Protein AF-A0A090MQ95-F1 (afdb_monomer)

Organism: Afipia felis (NCBI:txid1035)

Radius of gyration: 29.06 Å; Cα contacts (8 Å, |Δi|>4): 8; chains: 1; bounding box: 49×35×88 Å

Secondary structure (DSSP, 8-state):
----TTSPPPPPPPBTTB--HHHHHHHHHHHHS-SS-PPTT---------S-TTTSTTGGGGGGS-------------

Foldseek 3Di:
DPPVVPD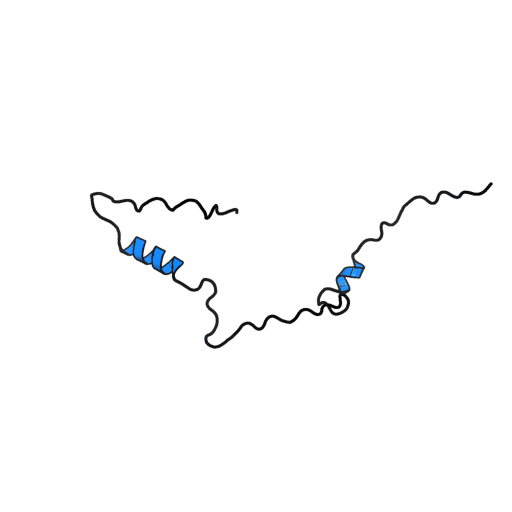DDDDADQDPNDHDVVVVVVVVVVVPDDPDDDDPPDDDDDDPADPDCCPGPCNVCVVVPDPPPDDDDDDDDD

Solvent-accessible surface area (backbone atoms only — not comparable to full-atom values): 5726 Å² total; per-residue (Å²): 132,89,72,75,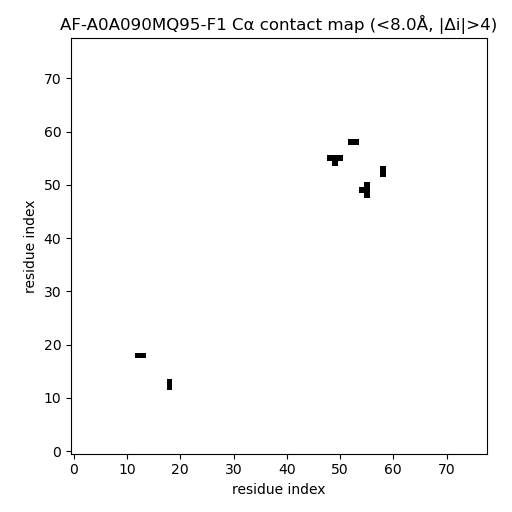84,83,66,79,79,79,79,86,78,68,58,94,89,42,71,67,62,68,61,54,51,48,53,54,47,64,69,70,50,72,93,72,78,67,65,84,96,60,79,86,75,79,79,82,78,61,92,48,68,80,73,35,99,61,36,77,57,62,80,69,63,75,71,84,86,79,76,85,86,80,86,85,76,134

Structure (mmCIF, N/CA/C/O backbone):
data_AF-A0A090MQ95-F1
#
_entry.id   AF-A0A090MQ95-F1
#
loop_
_atom_site.group_PDB
_atom_site.id
_atom_site.type_symbol
_atom_site.label_atom_id
_atom_site.label_alt_id
_atom_site.label_comp_id
_atom_site.label_asym_id
_atom_site.label_entity_id
_atom_site.label_seq_id
_atom_site.pdbx_PDB_ins_code
_atom_site.Cartn_x
_atom_site.Cartn_y
_atom_site.Cartn_z
_atom_site.occupancy
_atom_site.B_iso_or_equiv
_atom_site.auth_seq_id
_atom_site.auth_comp_id
_atom_site.auth_asym_id
_atom_site.auth_atom_id
_atom_site.pdbx_PDB_model_num
ATOM 1 N N . MET A 1 1 ? 7.054 6.299 12.741 1.00 41.16 1 MET A N 1
ATOM 2 C CA . MET A 1 1 ? 8.064 6.460 11.685 1.00 41.16 1 MET A CA 1
ATOM 3 C C . MET A 1 1 ? 7.522 7.567 10.828 1.00 41.16 1 MET A C 1
ATOM 5 O O . MET A 1 1 ? 6.557 7.331 10.113 1.00 41.16 1 MET A O 1
ATOM 9 N N . ASP A 1 2 ? 8.021 8.774 11.048 1.00 46.75 2 ASP A N 1
ATOM 10 C CA . ASP A 1 2 ? 7.717 9.916 10.199 1.00 46.75 2 ASP A CA 1
ATOM 11 C C . ASP A 1 2 ? 8.383 9.613 8.854 1.00 46.75 2 ASP A C 1
ATOM 13 O O . ASP A 1 2 ? 9.605 9.576 8.744 1.00 46.75 2 ASP A O 1
ATOM 17 N N . ILE A 1 3 ? 7.572 9.181 7.890 1.00 58.81 3 ILE A N 1
ATOM 18 C CA . ILE A 1 3 ? 7.988 9.066 6.497 1.00 58.81 3 ILE A CA 1
ATOM 19 C C . ILE A 1 3 ? 7.842 10.489 5.979 1.00 58.81 3 ILE A C 1
ATOM 21 O O . ILE A 1 3 ? 6.716 10.952 5.798 1.00 58.81 3 ILE A O 1
ATOM 25 N N . ASP A 1 4 ? 8.956 11.202 5.860 1.00 56.94 4 ASP A N 1
ATOM 26 C CA . ASP A 1 4 ? 9.015 12.557 5.317 1.00 56.94 4 ASP A CA 1
ATOM 27 C C . ASP A 1 4 ? 8.534 12.530 3.849 1.00 56.94 4 ASP A C 1
ATOM 29 O O . ASP A 1 4 ? 9.310 12.358 2.919 1.00 56.94 4 ASP A O 1
A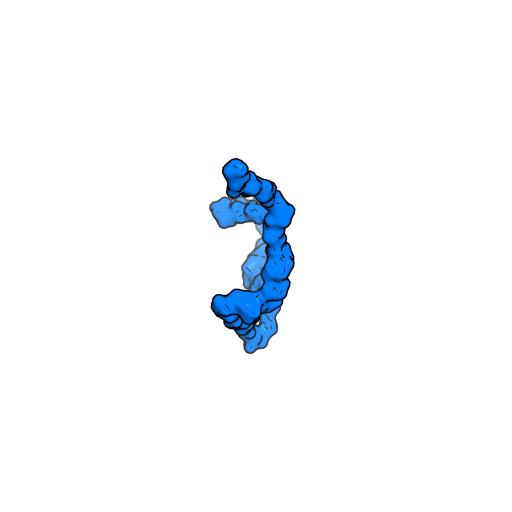TOM 33 N N . GLY A 1 5 ? 7.216 12.619 3.638 1.00 60.50 5 GLY A N 1
ATOM 34 C CA . GLY A 1 5 ? 6.546 12.433 2.341 1.00 60.50 5 GLY A CA 1
ATOM 35 C C . GLY A 1 5 ? 6.591 13.636 1.394 1.00 60.50 5 GLY A C 1
ATOM 36 O O . GLY A 1 5 ? 5.847 13.651 0.418 1.00 60.50 5 GLY A O 1
ATOM 37 N N . ASP A 1 6 ? 7.415 14.639 1.697 1.00 68.75 6 ASP A N 1
ATOM 38 C CA . ASP A 1 6 ? 7.595 15.849 0.880 1.00 68.75 6 ASP A CA 1
ATOM 39 C C . ASP A 1 6 ? 8.936 15.871 0.124 1.00 68.75 6 ASP A C 1
ATOM 41 O O . ASP A 1 6 ? 9.163 16.766 -0.696 1.00 68.75 6 ASP A O 1
ATOM 45 N N . GLU A 1 7 ? 9.841 14.914 0.367 1.00 80.25 7 GLU A N 1
ATOM 46 C CA . GLU A 1 7 ? 11.068 14.804 -0.426 1.00 80.25 7 GLU A CA 1
ATOM 47 C C . GLU A 1 7 ? 10.768 14.059 -1.739 1.00 80.25 7 GLU A C 1
ATOM 49 O O . GLU A 1 7 ? 10.178 12.978 -1.703 1.00 80.25 7 GLU A O 1
ATOM 54 N N . PRO A 1 8 ? 11.117 14.624 -2.913 1.00 79.62 8 PRO A N 1
ATOM 55 C CA . PRO A 1 8 ? 10.900 13.937 -4.176 1.00 79.62 8 PRO A CA 1
ATOM 56 C C . PRO A 1 8 ? 11.765 12.679 -4.245 1.00 79.62 8 PRO A C 1
ATOM 58 O O . PRO A 1 8 ? 12.954 12.724 -3.919 1.00 79.62 8 PRO A O 1
ATOM 61 N N . ASP A 1 9 ? 11.180 11.586 -4.736 1.00 80.12 9 ASP A N 1
ATOM 62 C CA . ASP A 1 9 ? 11.917 10.345 -4.944 1.00 80.12 9 ASP A CA 1
ATOM 63 C C . ASP A 1 9 ? 13.145 10.583 -5.841 1.00 80.12 9 ASP A C 1
ATOM 65 O O . ASP A 1 9 ? 13.081 11.349 -6.819 1.00 80.12 9 ASP A O 1
ATOM 69 N N . PRO A 1 10 ? 14.286 9.942 -5.530 1.00 85.81 10 PRO A N 1
ATOM 70 C CA . PRO A 1 10 ? 15.444 9.996 -6.404 1.00 85.81 10 PRO A CA 1
ATOM 71 C C . PRO A 1 10 ? 15.092 9.419 -7.786 1.00 85.81 10 PRO A C 1
ATOM 73 O O . PRO A 1 10 ? 14.257 8.523 -7.895 1.00 85.81 10 PRO A O 1
ATOM 76 N N . PRO A 1 11 ? 15.735 9.900 -8.866 1.00 85.88 11 PRO A N 1
ATOM 77 C CA . PRO A 1 11 ? 15.485 9.372 -10.198 1.00 85.88 11 PRO A CA 1
ATOM 78 C C . PRO A 1 11 ? 15.910 7.905 -10.309 1.00 85.88 11 PRO A C 1
ATOM 80 O O . PRO A 1 11 ? 16.903 7.485 -9.710 1.00 85.88 11 PRO A O 1
ATOM 83 N N . GLU A 1 12 ? 15.213 7.167 -11.171 1.00 84.88 12 GLU A N 1
ATOM 84 C CA . GLU A 1 12 ? 15.557 5.785 -11.497 1.00 84.88 12 GLU A CA 1
ATOM 85 C C . GLU A 1 12 ? 16.993 5.646 -12.013 1.00 84.88 12 GLU A C 1
ATOM 87 O O . GLU A 1 12 ? 17.461 6.407 -12.871 1.00 84.88 12 GLU A O 1
ATOM 92 N N . ILE A 1 13 ? 17.699 4.633 -11.509 1.00 89.25 13 ILE A N 1
ATOM 93 C CA . ILE A 1 13 ? 19.095 4.389 -11.873 1.00 89.25 13 ILE A CA 1
ATOM 94 C C . ILE A 1 13 ? 19.157 3.776 -13.275 1.00 89.25 13 ILE A C 1
ATOM 96 O O . ILE A 1 13 ? 18.685 2.667 -13.518 1.00 89.25 13 ILE A O 1
ATOM 100 N N . ILE A 1 14 ? 19.835 4.465 -14.194 1.00 92.69 14 ILE A N 1
ATOM 101 C CA . ILE A 1 14 ? 20.137 3.947 -15.532 1.00 92.69 14 ILE A CA 1
ATOM 102 C C . ILE A 1 14 ? 21.499 3.250 -15.501 1.00 92.69 14 ILE A C 1
ATOM 104 O O . ILE A 1 14 ? 22.536 3.893 -15.313 1.00 92.69 14 ILE A O 1
ATOM 108 N N . VAL A 1 15 ? 21.521 1.941 -15.751 1.00 93.06 15 VAL A N 1
ATOM 109 C CA . VAL A 1 15 ? 22.758 1.147 -15.792 1.00 93.06 15 VAL A CA 1
ATOM 110 C C . VAL A 1 15 ? 23.100 0.843 -17.246 1.00 93.06 15 VAL A C 1
ATOM 112 O O . VAL A 1 15 ? 22.342 0.180 -17.948 1.00 93.06 15 VAL A O 1
ATOM 115 N N . ASN A 1 16 ? 24.250 1.335 -17.720 1.00 95.38 16 ASN A N 1
ATOM 116 C CA . ASN A 1 16 ? 24.721 1.145 -19.102 1.00 95.38 16 ASN A CA 1
ATOM 117 C C . ASN A 1 16 ? 23.703 1.571 -20.182 1.00 95.38 16 ASN A C 1
ATOM 119 O O . ASN A 1 16 ? 23.623 0.959 -21.244 1.00 95.38 16 ASN A O 1
ATOM 123 N N . GLY A 1 17 ? 22.912 2.615 -19.913 1.00 95.00 17 GLY A N 1
ATOM 124 C CA . GLY A 1 17 ? 21.887 3.103 -20.843 1.00 95.00 17 GLY A CA 1
ATOM 125 C C . GLY A 1 17 ? 20.609 2.257 -20.895 1.00 95.00 17 GLY A C 1
ATOM 126 O O . GLY A 1 17 ? 19.789 2.476 -21.782 1.00 95.00 17 GLY A O 1
ATOM 127 N N . ALA A 1 18 ? 20.431 1.308 -19.973 1.00 95.00 18 ALA A N 1
ATOM 128 C CA . ALA A 1 18 ? 19.243 0.468 -19.866 1.00 95.00 18 ALA A CA 1
ATOM 129 C C . ALA A 1 18 ? 18.542 0.645 -18.509 1.00 95.00 18 ALA A C 1
ATOM 131 O O . ALA A 1 18 ? 19.161 1.048 -17.522 1.00 95.00 18 ALA A O 1
ATOM 132 N N . ILE A 1 19 ? 17.247 0.321 -18.486 1.00 91.56 19 ILE A N 1
ATOM 133 C CA . ILE A 1 19 ? 16.381 0.317 -17.299 1.00 91.56 19 ILE A CA 1
ATOM 134 C C . ILE A 1 19 ? 15.685 -1.047 -17.226 1.00 91.56 19 ILE A C 1
ATOM 136 O O . ILE A 1 19 ? 15.277 -1.587 -18.259 1.00 91.56 19 ILE A O 1
ATOM 140 N N . ASP A 1 20 ? 15.535 -1.593 -16.019 1.00 93.44 20 ASP A N 1
ATOM 141 C CA . ASP A 1 20 ? 14.717 -2.783 -15.782 1.00 93.44 20 ASP A CA 1
ATOM 142 C C . ASP A 1 20 ? 13.232 -2.397 -15.702 1.00 93.44 20 ASP A C 1
ATOM 144 O O . ASP A 1 20 ? 12.745 -1.863 -14.707 1.00 93.44 20 ASP A O 1
ATOM 148 N N . LEU A 1 21 ? 12.496 -2.678 -16.775 1.00 94.19 21 LEU A N 1
ATOM 149 C CA . LEU A 1 21 ? 11.064 -2.388 -16.844 1.00 94.19 21 LEU A CA 1
ATOM 150 C C . LEU A 1 21 ? 10.223 -3.273 -15.914 1.00 94.19 21 LEU A C 1
ATOM 152 O O . LEU A 1 21 ? 9.114 -2.880 -15.561 1.00 94.19 21 LEU A O 1
ATOM 156 N N . GLY A 1 22 ? 10.704 -4.461 -15.538 1.00 94.69 22 GLY A N 1
ATOM 157 C CA . GLY A 1 22 ? 9.988 -5.364 -14.637 1.00 94.69 22 GLY A CA 1
ATOM 158 C C . GLY A 1 22 ? 9.996 -4.856 -13.198 1.00 94.69 22 GLY A C 1
ATOM 159 O O . GLY A 1 22 ? 8.960 -4.895 -12.528 1.00 94.69 22 GLY A O 1
ATOM 160 N N . TRP A 1 23 ? 11.139 -4.325 -12.758 1.00 92.19 23 TRP A N 1
ATOM 161 C CA . TRP A 1 23 ? 11.259 -3.625 -11.477 1.00 92.19 23 TRP A CA 1
ATOM 162 C C . TRP A 1 23 ? 10.291 -2.436 -11.412 1.00 92.19 23 TRP A C 1
ATOM 164 O O . TRP A 1 23 ? 9.384 -2.430 -10.579 1.00 92.19 23 TRP A O 1
ATOM 174 N N . LEU A 1 24 ? 10.373 -1.532 -12.395 1.00 91.19 24 LEU A N 1
ATOM 175 C CA . LEU A 1 24 ? 9.516 -0.346 -12.477 1.00 91.19 24 LEU A CA 1
ATOM 176 C C . LEU A 1 24 ? 8.019 -0.698 -12.529 1.00 91.19 24 LEU A C 1
ATOM 178 O O . LEU A 1 24 ? 7.188 -0.078 -11.865 1.00 91.19 24 LEU A O 1
ATOM 182 N N . ALA A 1 25 ? 7.650 -1.718 -13.310 1.00 94.94 25 ALA A N 1
ATOM 183 C CA . ALA A 1 25 ? 6.266 -2.177 -13.383 1.00 94.94 25 ALA A CA 1
ATOM 184 C C . ALA A 1 25 ? 5.756 -2.699 -12.030 1.00 94.94 25 ALA A C 1
ATOM 186 O O . ALA A 1 25 ? 4.579 -2.526 -11.714 1.00 94.94 25 ALA A O 1
ATOM 187 N N . THR A 1 26 ? 6.626 -3.318 -11.229 1.00 95.06 26 THR A N 1
ATOM 188 C CA . THR A 1 26 ? 6.273 -3.842 -9.904 1.00 95.06 26 THR A CA 1
ATOM 189 C C . THR A 1 26 ? 6.034 -2.712 -8.906 1.00 95.06 26 THR A C 1
ATOM 191 O O . THR A 1 26 ? 5.056 -2.764 -8.162 1.00 95.06 26 THR A O 1
ATOM 194 N N . GLU A 1 27 ? 6.868 -1.673 -8.918 1.00 91.44 27 GLU A N 1
ATOM 195 C CA . GLU A 1 27 ? 6.695 -0.495 -8.057 1.00 91.44 27 GLU A CA 1
ATOM 196 C C . GLU A 1 27 ? 5.401 0.247 -8.381 1.00 91.44 27 GLU A C 1
ATOM 198 O O . GLU A 1 27 ? 4.580 0.497 -7.496 1.00 91.44 27 GLU A O 1
ATOM 203 N N . MET A 1 28 ? 5.150 0.501 -9.667 1.00 92.81 28 MET A N 1
ATOM 204 C CA . MET A 1 28 ? 3.912 1.150 -10.099 1.00 92.81 28 MET A CA 1
ATOM 205 C C . MET A 1 28 ? 2.673 0.309 -9.787 1.00 92.81 28 MET A C 1
ATOM 207 O O . MET A 1 28 ? 1.632 0.858 -9.423 1.00 92.81 28 MET A O 1
ATOM 211 N N . LEU A 1 29 ? 2.771 -1.018 -9.892 1.00 94.25 29 LEU A N 1
ATOM 212 C CA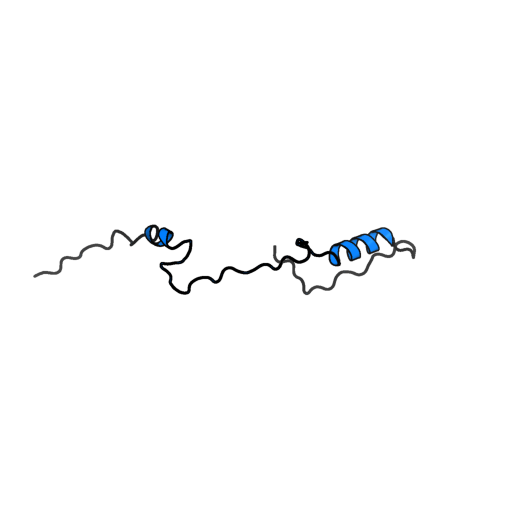 . LEU A 1 29 ? 1.702 -1.916 -9.466 1.00 94.25 29 LEU A CA 1
ATOM 213 C C . LEU A 1 29 ? 1.459 -1.801 -7.957 1.00 94.25 29 LEU A C 1
ATOM 215 O O . LEU A 1 29 ? 0.310 -1.677 -7.544 1.00 94.25 29 LEU A O 1
ATOM 219 N N . PHE A 1 30 ? 2.514 -1.818 -7.144 1.00 91.00 30 PHE A N 1
ATOM 220 C CA . PHE A 1 30 ? 2.405 -1.723 -5.689 1.00 91.00 30 PHE A CA 1
ATOM 221 C C . PHE A 1 30 ? 1.786 -0.396 -5.228 1.00 91.00 30 PHE A C 1
ATOM 223 O O . PHE A 1 30 ? 0.985 -0.386 -4.297 1.00 91.00 30 PHE A O 1
ATOM 230 N N . LEU A 1 31 ? 2.095 0.711 -5.905 1.00 89.94 31 LEU A N 1
ATOM 231 C CA . LEU A 1 31 ? 1.483 2.015 -5.630 1.00 89.94 31 LEU A CA 1
ATOM 232 C C . LEU A 1 31 ? 0.040 2.124 -6.144 1.00 89.94 31 LEU A C 1
ATOM 234 O O . LEU A 1 31 ? -0.764 2.866 -5.584 1.00 89.94 31 LEU A O 1
ATOM 238 N N . GLY A 1 32 ? -0.289 1.410 -7.222 1.00 91.31 32 GLY A N 1
ATOM 239 C CA . GLY A 1 32 ? -1.599 1.476 -7.867 1.00 91.31 32 GLY A CA 1
ATOM 240 C C . GLY A 1 32 ? -2.675 0.579 -7.250 1.00 91.31 32 GLY A C 1
ATOM 241 O O . GLY A 1 32 ? -3.850 0.733 -7.591 1.00 91.31 32 GLY A O 1
ATOM 242 N N . ILE A 1 33 ? -2.312 -0.372 -6.384 1.00 92.25 33 ILE A N 1
ATOM 243 C CA . ILE A 1 33 ? -3.288 -1.250 -5.725 1.00 92.25 33 ILE A CA 1
ATOM 244 C C . ILE A 1 33 ? -4.009 -0.535 -4.578 1.00 92.25 33 ILE A C 1
ATOM 246 O O . ILE A 1 33 ? -3.442 0.300 -3.880 1.00 92.25 33 ILE A O 1
ATOM 250 N N . ASP A 1 34 ? -5.270 -0.912 -4.347 1.00 89.06 34 ASP A N 1
ATOM 251 C CA . ASP A 1 34 ? -5.980 -0.540 -3.122 1.00 89.06 34 ASP A CA 1
ATOM 252 C C . ASP A 1 34 ? -5.221 -1.131 -1.916 1.00 89.06 34 ASP A C 1
ATOM 254 O O . ASP A 1 34 ? -5.086 -2.358 -1.848 1.00 89.06 34 ASP A O 1
ATOM 258 N N . P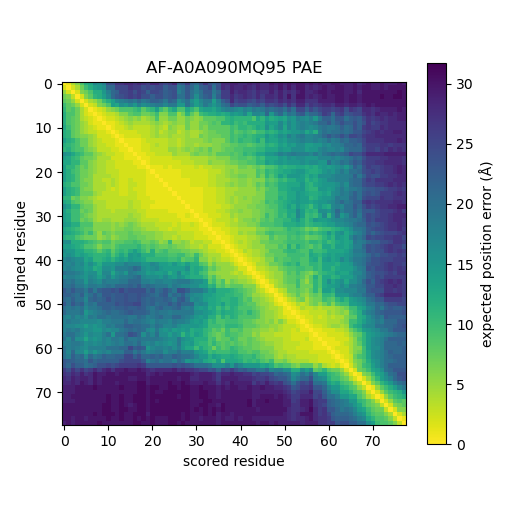RO A 1 35 ? -4.718 -0.310 -0.970 1.00 87.75 35 PRO A N 1
ATOM 259 C CA . PRO A 1 35 ? -3.977 -0.810 0.187 1.00 87.75 35 PRO A CA 1
ATOM 260 C C . PRO A 1 35 ? -4.851 -1.645 1.133 1.00 87.75 35 PRO A C 1
ATOM 262 O O . PRO A 1 35 ? -4.330 -2.449 1.908 1.00 87.75 35 PRO A O 1
ATOM 265 N N . TY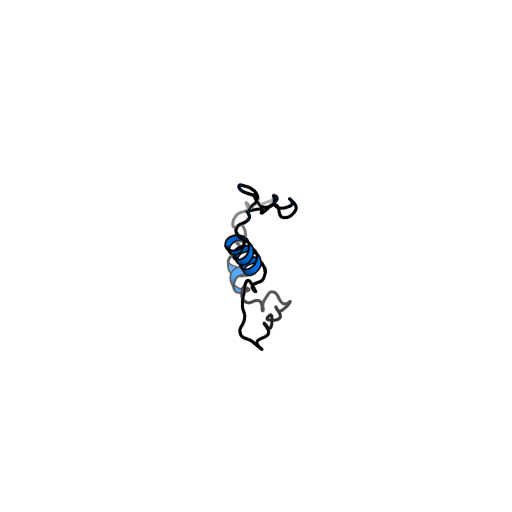R A 1 36 ? -6.176 -1.479 1.074 1.00 86.75 36 TYR A N 1
ATOM 266 C CA . TYR A 1 36 ? -7.135 -2.188 1.916 1.00 86.75 36 TYR A CA 1
ATOM 267 C C . TYR A 1 36 ? -8.300 -2.713 1.073 1.00 86.75 36 TYR A C 1
ATOM 269 O O . TYR A 1 36 ? -9.435 -2.260 1.265 1.00 86.75 36 TYR A O 1
ATOM 277 N N . PRO A 1 37 ? -8.052 -3.691 0.179 1.00 88.25 37 PRO A N 1
ATOM 278 C CA . PRO A 1 37 ? -9.049 -4.155 -0.772 1.00 88.25 37 PRO A CA 1
ATOM 279 C C . PRO A 1 37 ? -10.269 -4.690 -0.025 1.00 88.25 37 PRO A C 1
ATOM 281 O O . PRO A 1 37 ? -10.205 -5.685 0.706 1.00 88.25 37 PRO A O 1
ATOM 284 N N . ARG A 1 38 ? -11.401 -4.003 -0.186 1.00 87.06 38 ARG A N 1
ATOM 285 C CA . ARG A 1 38 ? -12.672 -4.392 0.434 1.00 87.06 38 ARG A CA 1
ATOM 286 C C . ARG A 1 38 ? -13.462 -5.289 -0.502 1.00 87.06 38 ARG A C 1
ATOM 288 O O . ARG A 1 38 ? -13.277 -5.285 -1.717 1.00 87.06 38 ARG A O 1
ATOM 295 N N . LYS A 1 39 ? -14.385 -6.060 0.072 1.00 89.38 39 LYS A N 1
ATOM 296 C CA . LYS A 1 39 ? -15.353 -6.812 -0.725 1.00 89.38 39 LYS A CA 1
ATOM 297 C C . LYS A 1 39 ? -16.130 -5.831 -1.610 1.00 89.38 39 LYS A C 1
ATOM 299 O O . LYS A 1 39 ? -16.623 -4.821 -1.109 1.00 89.38 39 LYS A O 1
ATOM 304 N N . ALA A 1 40 ? -16.247 -6.155 -2.897 1.00 87.81 40 ALA A N 1
ATOM 305 C CA . ALA A 1 40 ? -17.048 -5.380 -3.834 1.00 87.81 40 ALA A CA 1
ATOM 306 C C . ALA A 1 40 ? -18.472 -5.176 -3.291 1.00 87.81 40 ALA A C 1
ATOM 308 O O . ALA A 1 40 ? -19.022 -6.054 -2.617 1.00 87.81 40 ALA A O 1
ATOM 309 N N . ASP A 1 41 ? -19.027 -3.996 -3.561 1.00 86.88 41 ASP A N 1
ATOM 310 C CA . ASP A 1 41 ? -20.381 -3.588 -3.172 1.00 86.88 41 ASP A CA 1
ATOM 311 C C . ASP A 1 41 ? -20.637 -3.505 -1.655 1.00 86.88 41 ASP A C 1
ATOM 313 O O . ASP A 1 41 ? -21.781 -3.358 -1.220 1.00 86.88 41 ASP A O 1
ATOM 317 N N . VAL A 1 42 ? -19.588 -3.556 -0.824 1.00 84.88 42 VAL A N 1
ATOM 318 C CA . VAL A 1 42 ? -19.695 -3.359 0.628 1.00 84.88 42 VAL A CA 1
ATOM 319 C C . VAL A 1 42 ? -19.139 -1.993 1.012 1.00 84.88 42 VAL A C 1
ATOM 321 O O . VAL A 1 42 ? -17.932 -1.757 0.999 1.00 84.88 42 VAL A O 1
ATOM 324 N N . ALA A 1 43 ? -20.034 -1.094 1.415 1.00 82.38 43 ALA A N 1
ATOM 325 C CA . ALA A 1 43 ? -19.654 0.157 2.052 1.00 82.38 43 ALA A CA 1
ATOM 326 C C . ALA A 1 43 ? -19.368 -0.073 3.541 1.00 82.38 43 ALA A C 1
ATOM 328 O O . ALA A 1 43 ? -20.086 -0.801 4.226 1.00 82.38 43 ALA A O 1
ATOM 329 N N . PHE A 1 44 ? -18.336 0.588 4.063 1.00 78.81 44 PHE A N 1
ATOM 330 C CA . PHE A 1 44 ? -18.181 0.700 5.509 1.00 78.81 44 PHE A CA 1
ATOM 331 C C . PHE A 1 44 ? -19.166 1.737 6.027 1.00 78.81 44 PHE A C 1
ATOM 333 O O . PHE A 1 44 ? -19.063 2.918 5.702 1.00 78.81 44 PHE A O 1
ATOM 340 N N . THR A 1 45 ? -20.112 1.291 6.841 1.00 82.38 45 THR A N 1
ATOM 341 C CA . THR A 1 45 ? -20.972 2.175 7.619 1.00 82.38 45 THR A CA 1
ATOM 342 C C . THR A 1 45 ? -20.281 2.441 8.944 1.00 82.38 45 THR A C 1
ATOM 344 O O . THR A 1 45 ? -20.237 1.559 9.802 1.00 82.38 45 THR A O 1
ATOM 347 N N . ALA A 1 46 ? -19.721 3.640 9.104 1.00 80.00 46 ALA A N 1
ATOM 348 C CA . ALA A 1 46 ? -19.238 4.070 10.406 1.00 80.00 46 ALA A CA 1
ATOM 349 C C . ALA A 1 46 ? -20.411 4.039 11.392 1.00 80.00 46 ALA A C 1
ATOM 351 O O . ALA A 1 46 ? -21.478 4.593 11.112 1.00 80.00 46 ALA A O 1
ATOM 352 N N . THR A 1 47 ? -20.230 3.370 12.527 1.00 78.00 47 THR A N 1
ATOM 353 C CA . THR A 1 47 ? -21.198 3.443 13.617 1.00 78.00 47 THR A CA 1
ATOM 354 C C . THR A 1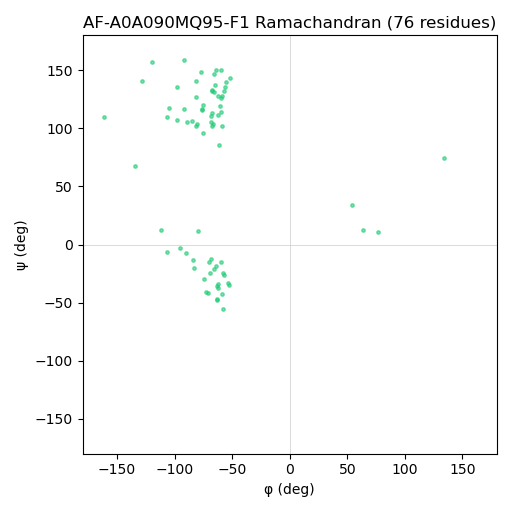 47 ? -21.251 4.892 14.087 1.00 78.00 47 THR A C 1
ATOM 356 O O . THR A 1 47 ? -20.209 5.486 14.359 1.00 78.00 47 THR A O 1
ATOM 359 N N . VAL A 1 48 ? -22.448 5.476 14.152 1.00 77.56 48 VAL A N 1
ATOM 360 C CA . VAL A 1 48 ? -22.622 6.812 14.728 1.00 77.56 48 VAL A CA 1
ATOM 361 C C . VAL A 1 48 ? -22.324 6.695 16.216 1.00 77.56 48 VAL A C 1
ATOM 363 O O . VAL A 1 48 ? -23.046 6.009 16.938 1.00 77.56 48 VAL A O 1
ATOM 366 N N . GLU A 1 49 ? -21.240 7.321 16.659 1.00 75.00 49 GLU A N 1
ATOM 367 C CA . GLU A 1 49 ? -20.963 7.439 18.083 1.00 75.00 49 GLU A CA 1
ATOM 368 C C . GLU A 1 49 ? -22.009 8.355 18.723 1.00 75.00 49 GLU A C 1
ATOM 370 O O . GLU A 1 49 ? -22.333 9.427 18.203 1.00 75.00 49 GLU A O 1
ATOM 375 N N . THR A 1 50 ? -22.579 7.906 19.839 1.00 78.56 50 THR A N 1
ATOM 376 C CA . THR A 1 50 ? -23.531 8.692 20.621 1.00 78.56 50 THR A CA 1
ATOM 377 C C . THR A 1 50 ? -22.797 9.875 21.236 1.00 78.56 50 THR A C 1
ATOM 379 O O . THR A 1 50 ? -21.765 9.686 21.863 1.00 78.56 50 THR A O 1
ATOM 382 N N . SER A 1 51 ? -23.333 11.094 21.143 1.00 79.00 51 SER A N 1
ATOM 383 C CA . SER A 1 51 ? -22.735 12.235 21.853 1.00 79.00 51 SER A CA 1
ATOM 384 C C . SER A 1 51 ? -22.876 12.139 23.377 1.00 79.00 51 SER A C 1
ATOM 386 O O . SER A 1 51 ? -22.278 12.943 24.086 1.00 79.00 51 SER A O 1
ATOM 388 N N . ASP A 1 52 ? -23.707 11.215 23.875 1.00 84.38 52 ASP A N 1
ATOM 389 C CA . ASP A 1 52 ? -23.861 10.940 25.300 1.00 84.38 52 ASP A CA 1
ATOM 390 C C . ASP A 1 52 ? -22.658 10.125 25.824 1.00 84.38 52 ASP A C 1
ATOM 392 O O . ASP A 1 52 ? -22.463 8.978 25.406 1.00 84.38 52 ASP A O 1
ATOM 396 N N . PRO A 1 53 ? -21.854 10.679 26.753 1.00 79.00 53 PRO A N 1
ATOM 397 C CA . PRO A 1 53 ? -20.728 9.982 27.374 1.00 79.00 53 PRO A CA 1
ATOM 398 C C . PRO A 1 53 ? -21.101 8.675 28.083 1.00 79.00 53 PRO A C 1
ATOM 400 O O . PRO A 1 53 ? -20.242 7.803 28.222 1.00 79.00 53 PRO A O 1
ATOM 403 N N . GLU A 1 54 ? -22.342 8.540 28.555 1.00 84.56 54 GLU A N 1
ATOM 404 C CA . GLU A 1 54 ? -22.800 7.359 29.297 1.00 84.56 54 GLU A CA 1
ATOM 405 C C . GLU A 1 54 ? -23.235 6.209 28.367 1.00 84.56 54 GLU A C 1
ATOM 407 O O . GLU A 1 54 ? -23.226 5.052 28.785 1.00 84.56 54 GLU A O 1
ATOM 412 N N . GLU A 1 55 ? -23.548 6.495 27.098 1.00 84.50 55 GLU A N 1
ATOM 413 C CA . GLU A 1 55 ? -23.928 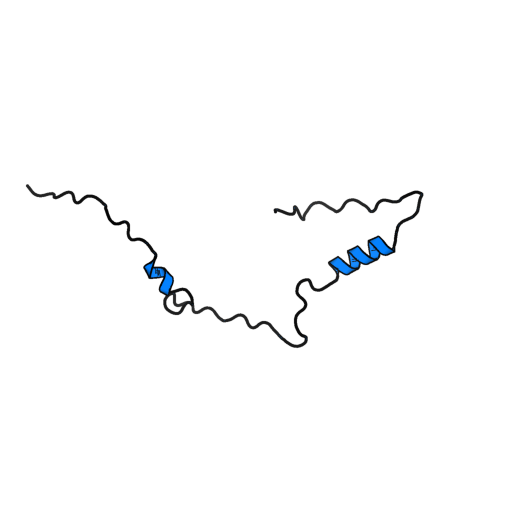5.486 26.091 1.00 84.50 55 GLU A CA 1
ATOM 414 C C . GLU A 1 55 ? -22.746 5.023 25.218 1.00 84.50 55 GLU A C 1
ATOM 416 O O . GLU A 1 55 ? -22.877 4.104 24.405 1.00 84.50 55 GLU A O 1
ATOM 421 N N . HIS A 1 56 ? -21.560 5.606 25.414 1.00 82.56 56 HIS A N 1
ATOM 422 C CA . HIS A 1 56 ? -20.359 5.198 24.693 1.00 82.56 56 HIS A CA 1
ATOM 423 C C . HIS A 1 56 ? -19.916 3.765 25.064 1.00 82.56 56 HIS A C 1
ATOM 425 O O . HIS A 1 56 ? -19.964 3.373 26.234 1.00 82.56 56 HIS A O 1
ATOM 431 N N . PRO A 1 57 ? -19.337 2.998 24.114 1.00 84.81 57 PRO A N 1
ATOM 432 C CA . PRO A 1 57 ? -18.888 1.614 24.333 1.00 84.81 57 PRO A CA 1
ATOM 433 C C . PRO A 1 57 ? -17.824 1.457 25.435 1.00 84.81 57 PRO A C 1
ATOM 435 O O . PRO A 1 57 ? -17.593 0.352 25.922 1.00 84.81 57 PRO A O 1
ATOM 438 N N . PHE A 1 58 ? -17.192 2.557 25.856 1.00 86.25 58 PHE A N 1
ATOM 439 C CA . PHE A 1 58 ? -16.182 2.597 26.913 1.00 86.25 58 PHE A CA 1
ATOM 440 C C . PHE A 1 58 ? -16.632 3.336 28.186 1.00 86.25 58 PHE A C 1
ATOM 442 O O . PHE A 1 58 ? -15.796 3.586 29.056 1.00 86.25 58 PHE A O 1
ATOM 449 N N . ALA A 1 59 ? -17.923 3.656 28.348 1.00 89.06 59 ALA A N 1
ATOM 450 C CA . ALA A 1 59 ? -18.447 4.389 29.511 1.00 89.06 59 ALA A CA 1
ATOM 451 C C . ALA A 1 59 ? -18.042 3.753 30.861 1.00 89.06 59 ALA A C 1
ATOM 453 O O . ALA A 1 59 ? -17.707 4.450 31.822 1.00 89.06 59 ALA A O 1
ATOM 454 N N . ALA A 1 60 ? -17.947 2.418 30.913 1.00 86.75 60 ALA A N 1
ATOM 455 C CA . ALA A 1 60 ? -17.508 1.668 32.092 1.00 86.75 60 ALA A CA 1
ATOM 456 C C . ALA A 1 60 ? -16.095 2.047 32.595 1.00 86.75 60 ALA A C 1
ATOM 458 O O . ALA A 1 60 ? -15.802 1.894 33.784 1.00 86.75 60 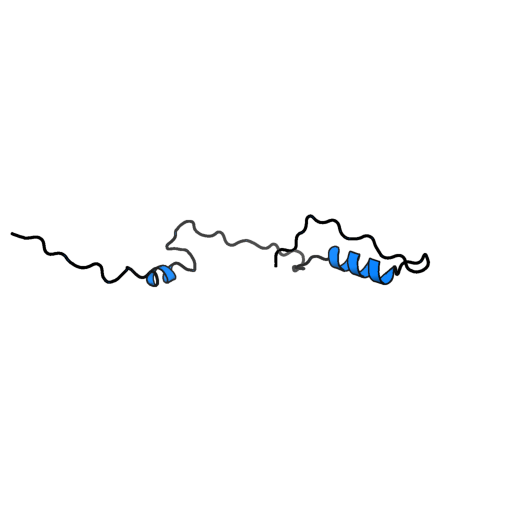ALA A O 1
ATOM 459 N N . LEU A 1 61 ? -15.219 2.583 31.733 1.00 87.44 61 LEU A N 1
ATOM 460 C CA . LEU A 1 61 ? -13.860 2.993 32.109 1.00 87.44 61 LEU A CA 1
ATOM 461 C C . LEU A 1 61 ? -13.831 4.227 33.019 1.00 87.44 61 LEU A C 1
ATOM 463 O O . LEU A 1 61 ? -12.822 4.465 33.684 1.00 87.44 61 LEU A O 1
ATOM 467 N N . LYS A 1 62 ? -14.932 4.981 33.127 1.00 85.12 62 LYS A N 1
ATOM 468 C CA . LYS A 1 62 ? -15.071 6.092 34.083 1.00 85.12 62 LYS A CA 1
ATOM 469 C C . LYS A 1 62 ? -14.761 5.657 35.519 1.00 85.12 62 LYS A C 1
ATOM 471 O O . LYS A 1 62 ? -14.178 6.422 36.281 1.00 85.12 62 LYS A O 1
ATOM 476 N N . ALA A 1 63 ? -15.067 4.406 35.867 1.00 85.69 63 ALA A N 1
ATOM 477 C CA . ALA A 1 63 ? -14.771 3.831 37.178 1.00 85.69 63 ALA A CA 1
ATOM 478 C C . ALA A 1 63 ? -13.263 3.722 37.489 1.00 85.69 63 ALA A C 1
ATOM 480 O O . ALA A 1 63 ? -12.886 3.592 38.653 1.00 85.69 63 ALA A O 1
ATOM 481 N N . LEU A 1 64 ? -12.400 3.773 36.469 1.00 85.00 64 LEU A N 1
ATOM 482 C CA . LEU A 1 64 ? -10.944 3.690 36.608 1.00 85.00 64 LEU A CA 1
ATOM 483 C C . LEU A 1 64 ? -10.277 5.060 36.779 1.00 85.00 64 LEU A C 1
ATOM 485 O O . LEU A 1 64 ? -9.080 5.116 37.070 1.00 85.00 64 LEU A O 1
ATOM 489 N N . GLN A 1 65 ? -11.020 6.163 36.631 1.00 79.50 65 GLN A N 1
ATOM 490 C CA . GLN A 1 65 ? -10.501 7.490 36.950 1.00 79.50 65 GLN A CA 1
ATOM 491 C C . GLN A 1 65 ? -10.277 7.568 38.464 1.00 79.50 65 GLN A C 1
ATOM 493 O O . GLN A 1 65 ? -11.216 7.674 39.255 1.00 79.50 65 GLN A O 1
ATOM 498 N N . GLN A 1 66 ? -9.015 7.469 38.885 1.00 67.00 66 GLN A N 1
ATOM 499 C CA . GLN A 1 66 ? -8.649 7.620 40.287 1.00 67.00 66 GLN A CA 1
ATOM 500 C C . GLN A 1 66 ? -9.008 9.036 40.743 1.00 67.00 66 GLN A C 1
ATOM 502 O O . GLN A 1 66 ? -8.360 10.007 40.358 1.00 67.00 66 GLN A O 1
ATOM 507 N N . VAL A 1 67 ? -10.001 9.163 41.624 1.00 61.28 67 VAL A N 1
ATOM 508 C CA . VAL A 1 67 ? -10.052 10.320 42.521 1.00 61.28 67 VAL A CA 1
ATOM 509 C C . VAL A 1 67 ? -8.756 10.269 43.333 1.00 61.28 67 VAL A C 1
ATOM 511 O O . VAL A 1 67 ? -8.496 9.223 43.939 1.00 61.28 67 VAL A O 1
ATOM 514 N N . PRO A 1 68 ? -7.930 11.331 43.375 1.00 51.72 68 PRO A N 1
ATOM 515 C CA . PRO A 1 68 ? -6.758 11.347 44.235 1.00 51.72 68 PRO A CA 1
ATOM 516 C C . PRO A 1 68 ? -7.226 11.163 45.684 1.00 51.72 68 PRO A C 1
ATOM 518 O O . PRO A 1 68 ? -7.760 12.073 46.320 1.00 51.72 68 PRO A O 1
ATOM 521 N N . LYS A 1 69 ? -7.069 9.949 46.219 1.00 51.72 69 LYS A N 1
ATOM 522 C CA . LYS A 1 69 ? -7.267 9.667 47.639 1.00 51.72 69 LYS A CA 1
ATOM 523 C C . LYS A 1 69 ? -6.060 10.216 48.392 1.00 51.72 69 LYS A C 1
ATOM 525 O O . LYS A 1 69 ? -5.054 9.530 48.520 1.00 51.72 69 LYS A O 1
ATOM 530 N N . GLY A 1 70 ? -6.196 11.434 48.917 1.00 52.44 70 GLY A N 1
ATOM 531 C CA . GLY A 1 70 ? -5.343 11.935 49.998 1.00 52.44 70 GLY A CA 1
ATOM 532 C C . GLY A 1 70 ? -4.794 13.348 49.808 1.00 52.44 70 GLY A C 1
ATOM 533 O O . GLY A 1 70 ? -3.603 13.512 49.583 1.00 52.44 70 GLY A O 1
ATOM 534 N N . GLY A 1 71 ? -5.634 14.372 49.979 1.00 41.34 71 GLY A N 1
ATOM 535 C CA . GLY A 1 71 ? -5.180 15.706 50.394 1.00 41.34 71 GLY A CA 1
ATOM 536 C C . GLY A 1 71 ? -5.391 15.865 51.910 1.00 41.34 71 GLY A C 1
ATOM 537 O O . GLY A 1 71 ? -6.443 15.443 52.400 1.00 41.34 71 GLY A O 1
ATOM 538 N N . PRO A 1 72 ? -4.428 16.402 52.684 1.00 41.34 72 PRO A N 1
ATOM 539 C CA . PRO A 1 72 ? -4.497 16.408 54.144 1.00 41.34 72 PRO A CA 1
ATOM 540 C C . PRO A 1 72 ? -5.652 17.285 54.653 1.00 41.34 72 PRO A C 1
ATOM 542 O O . PRO A 1 72 ? -5.801 18.437 54.251 1.00 41.34 72 PRO A O 1
ATOM 545 N N . LYS A 1 73 ? -6.456 16.744 55.579 1.00 45.03 73 LYS A N 1
ATOM 546 C CA . LYS A 1 73 ? -7.442 17.509 56.356 1.00 45.03 73 LYS A CA 1
ATOM 547 C C . LYS A 1 73 ? -6.698 18.444 57.314 1.00 45.03 73 LYS A C 1
ATOM 549 O O . LYS A 1 73 ? -6.194 17.979 58.332 1.00 45.03 73 LYS A O 1
ATOM 554 N N . SER A 1 74 ? -6.660 19.746 57.033 1.00 42.56 74 SER A N 1
ATOM 555 C CA . SER A 1 74 ? -6.378 20.747 58.065 1.00 42.56 74 SER A CA 1
ATOM 556 C C . SER A 1 74 ? -7.687 21.090 58.783 1.00 42.56 74 SER A C 1
ATOM 558 O O . SER A 1 74 ? -8.590 21.728 58.245 1.00 42.56 74 SER A O 1
ATOM 560 N N . SER A 1 75 ? -7.827 20.606 60.014 1.00 40.50 75 SER A N 1
ATOM 561 C CA . SER A 1 75 ? -8.841 21.087 60.947 1.00 40.50 75 SER A CA 1
ATOM 562 C C . SER A 1 75 ? -8.485 22.516 61.349 1.00 40.50 75 SER A C 1
ATOM 564 O O . SER A 1 75 ? -7.506 22.739 62.058 1.00 40.50 75 SER A O 1
ATOM 566 N N . LYS A 1 76 ? -9.280 23.483 60.893 1.00 41.75 76 LYS A N 1
ATOM 567 C CA . LYS A 1 76 ? -9.300 24.838 61.438 1.00 41.75 76 LYS A CA 1
ATOM 568 C C . LYS A 1 76 ? -10.458 24.921 62.422 1.00 41.75 76 LYS A C 1
ATOM 570 O O . LYS A 1 76 ? -11.608 24.911 61.988 1.00 41.75 76 LYS A O 1
ATOM 575 N N . LYS A 1 77 ? -10.154 24.958 63.719 1.00 36.62 77 LYS A N 1
ATOM 576 C CA . LYS A 1 77 ? -11.047 25.519 64.735 1.00 36.62 77 LYS A CA 1
ATOM 577 C C . LYS A 1 77 ? -10.261 25.830 66.011 1.00 36.62 77 LYS A C 1
ATOM 579 O O . LYS A 1 77 ? -9.766 24.899 66.633 1.00 36.62 77 LYS A O 1
ATOM 584 N N . ASP A 1 78 ? -10.123 27.135 66.237 1.00 44.00 78 ASP A N 1
ATOM 585 C CA . ASP A 1 78 ? -10.106 27.893 67.500 1.00 44.00 78 ASP A CA 1
ATOM 586 C C . ASP A 1 78 ? -9.333 27.344 68.710 1.00 44.00 78 ASP A C 1
ATOM 588 O O . ASP A 1 78 ? -9.719 26.291 69.262 1.00 44.00 78 ASP A O 1
#

Sequence (78 aa):
MDIDGDEPDPPEIIVNGAIDLGWLATEMLFLGIDPYPRKADVAFTATVETSDPEEHPFAALKALQQVPKGGPKSSKKD

Mean predicted aligned error: 15.0 Å

pLDDT: mean 77.97, std 17.21, range [36.62, 95.38]